Protein AF-A0A397AC72-F1 (afdb_monomer)

Sequence (158 aa):
MSCAVVESCLIAAIREFHAEYERKIAETALEHEKVGEENREKALAAMEQFKTERQRLRDSKVLANRTQEQATVEKLTADLTNENPWERVVSLVELESQKSKTAKRLAVEAKARGEAVDNKAAADADEVDLTRMKQLFLQLKAEPLDLTRAQANGIASH

Solvent-accessible surface area (backbone atoms only — not comparable to full-atom values): 8830 Å² total; per-residue (Å²): 122,70,67,66,54,54,52,52,53,52,55,50,53,52,50,52,52,50,54,53,48,54,50,51,52,53,51,50,52,53,51,52,49,53,52,51,51,53,50,51,52,51,52,54,51,52,52,51,50,50,52,52,52,55,47,51,55,50,52,52,50,54,48,52,50,52,52,51,51,50,53,49,51,53,51,53,52,52,32,69,75,41,92,56,65,49,55,37,52,49,54,52,52,50,50,52,52,51,51,41,54,50,50,46,52,51,51,53,53,36,49,74,70,70,45,90,70,77,59,64,71,52,54,67,54,68,72,65,75,56,64,68,55,50,54,52,43,54,50,44,58,78,47,49,65,68,60,57,46,30,60,74,69,67,65,74,70,132

Secondary structure (DSSP, 8-state):
-HHHHHHHHHHHHHHHHHHHHHHHHHHHHHHHHHHHHHHHHHHHHHHHHHHHHHHHHHHHHHHHHHHHHHHHHHHHHHHHH-S-HHHHHHHHHHHHHHHHHHHHHHHHHHHHTT----THHHHTTTS--HHHHHHHHHHHHHS-HHHHHHHHTT----

Mean predicted aligned error: 12.07 Å

pLDDT: mean 83.59, std 14.27, range [37.38, 98.0]

Structure (mmCIF, N/CA/C/O backbone):
data_AF-A0A397AC72-F1
#
_entry.id   AF-A0A397AC72-F1
#
loop_
_atom_site.group_PDB
_atom_site.id
_atom_site.type_symbol
_atom_site.label_atom_id
_atom_site.label_alt_id
_atom_site.label_comp_id
_atom_site.label_asym_id
_atom_site.label_entity_id
_atom_site.label_seq_id
_atom_site.pdbx_PDB_ins_code
_atom_site.Cartn_x
_atom_site.Cartn_y
_atom_site.Cartn_z
_atom_site.occupancy
_atom_site.B_iso_or_equiv
_atom_site.auth_seq_id
_atom_site.auth_comp_id
_atom_site.auth_asym_id
_atom_site.auth_atom_id
_atom_site.pdbx_PDB_model_num
ATOM 1 N N . MET A 1 1 ? 49.404 14.498 -69.795 1.00 55.00 1 MET A N 1
ATOM 2 C CA . MET A 1 1 ? 49.368 13.407 -68.792 1.00 55.00 1 MET A CA 1
ATOM 3 C C . MET A 1 1 ? 49.044 13.882 -67.369 1.00 55.00 1 MET A C 1
ATOM 5 O O . MET A 1 1 ? 48.503 13.089 -66.621 1.00 55.00 1 MET A O 1
ATOM 9 N N . SER A 1 2 ? 49.287 15.149 -66.994 1.00 62.50 2 SER A N 1
ATOM 10 C CA . SER A 1 2 ? 49.052 15.653 -65.621 1.00 62.50 2 SER A CA 1
ATOM 11 C C . SER A 1 2 ? 47.569 15.714 -65.185 1.00 62.50 2 SER A C 1
ATOM 13 O O . SER A 1 2 ? 47.237 15.308 -64.078 1.00 62.50 2 SER A O 1
ATOM 15 N N . CYS A 1 3 ? 46.648 16.129 -66.065 1.00 60.00 3 CYS A N 1
ATOM 16 C CA . CYS A 1 3 ? 45.239 16.356 -65.699 1.00 60.00 3 CYS A CA 1
ATOM 17 C C . CYS A 1 3 ? 44.469 15.072 -65.307 1.00 60.00 3 CYS A C 1
ATOM 19 O O . CYS A 1 3 ? 43.769 15.069 -64.301 1.00 60.00 3 CYS A O 1
ATOM 21 N N . ALA A 1 4 ? 44.677 13.959 -66.021 1.00 68.81 4 ALA A N 1
ATOM 22 C CA . ALA A 1 4 ? 43.994 12.687 -65.743 1.00 68.81 4 ALA A CA 1
ATOM 23 C C . ALA A 1 4 ? 44.436 12.027 -64.421 1.00 68.81 4 ALA A C 1
ATOM 25 O O . ALA A 1 4 ? 43.650 11.346 -63.767 1.00 68.81 4 ALA A O 1
ATOM 26 N N . VAL A 1 5 ? 45.689 12.241 -64.004 1.00 74.31 5 VAL A N 1
ATOM 27 C CA . VAL A 1 5 ? 46.202 11.723 -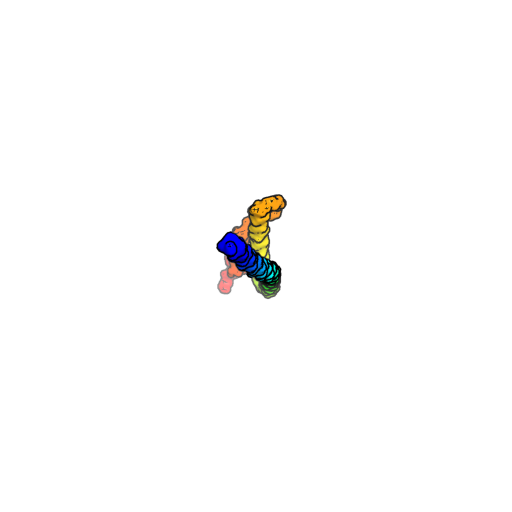62.725 1.00 74.31 5 VAL A CA 1
ATOM 28 C C . VAL A 1 5 ? 45.586 12.490 -61.554 1.00 74.31 5 VAL A C 1
ATOM 30 O O . VAL A 1 5 ? 45.185 11.880 -60.568 1.00 74.31 5 VAL A O 1
ATOM 33 N N . VAL A 1 6 ? 45.438 13.812 -61.682 1.00 76.56 6 VAL A N 1
ATOM 34 C CA . VAL A 1 6 ? 44.794 14.656 -60.661 1.00 76.56 6 VAL A CA 1
ATOM 35 C C . VAL A 1 6 ? 43.317 14.290 -60.488 1.00 76.56 6 VAL A C 1
ATOM 37 O O . VAL A 1 6 ? 42.851 14.148 -59.359 1.00 76.56 6 VAL A O 1
ATOM 40 N N . GLU A 1 7 ? 42.596 14.070 -61.588 1.00 78.44 7 GLU A N 1
ATOM 41 C CA . GLU A 1 7 ? 41.187 13.658 -61.559 1.00 78.44 7 GLU A CA 1
ATOM 42 C C . GLU A 1 7 ? 41.008 12.262 -60.936 1.00 78.44 7 GLU A C 1
ATOM 44 O O . GLU A 1 7 ? 40.141 12.063 -60.085 1.00 78.44 7 GLU A O 1
ATOM 49 N N . SER A 1 8 ? 41.892 11.313 -61.262 1.00 81.56 8 SER A N 1
ATOM 50 C CA . SER A 1 8 ? 41.893 9.980 -60.646 1.00 81.56 8 SER A CA 1
ATOM 51 C C . SER A 1 8 ? 42.172 10.023 -59.137 1.00 81.56 8 SER A C 1
ATOM 53 O O . SER A 1 8 ? 41.535 9.287 -58.382 1.00 81.56 8 SER A O 1
ATOM 55 N N . CYS A 1 9 ? 43.097 10.874 -58.681 1.00 79.81 9 CYS A N 1
ATOM 56 C CA . CYS A 1 9 ? 43.387 11.048 -57.254 1.00 79.81 9 CYS A CA 1
ATOM 57 C C . CYS A 1 9 ? 42.207 11.678 -56.499 1.00 79.81 9 CYS A C 1
ATOM 59 O O . CYS A 1 9 ? 41.897 11.254 -55.387 1.00 79.81 9 CYS A O 1
ATOM 61 N N . LEU A 1 10 ? 41.510 12.645 -57.107 1.00 87.19 10 LEU A N 1
ATOM 62 C CA . LEU A 1 10 ? 40.317 13.260 -56.520 1.00 87.19 10 LEU A CA 1
ATOM 63 C C . LEU A 1 10 ? 39.170 12.247 -56.373 1.00 87.19 10 LEU A C 1
ATOM 65 O O . LEU A 1 10 ? 38.523 12.189 -55.329 1.00 87.19 10 LEU A O 1
ATOM 69 N N . ILE A 1 11 ? 38.948 11.406 -57.387 1.00 90.44 11 ILE A N 1
ATOM 70 C CA . ILE A 1 11 ? 37.933 10.343 -57.338 1.00 90.44 11 ILE A CA 1
ATOM 71 C C . ILE A 1 11 ? 38.260 9.317 -56.242 1.00 90.44 11 ILE A C 1
ATOM 73 O O . ILE A 1 11 ? 37.353 8.868 -55.541 1.00 90.44 11 ILE A O 1
ATOM 77 N N . ALA A 1 12 ? 39.533 8.948 -56.073 1.00 89.38 12 ALA A N 1
ATOM 78 C CA . ALA A 1 12 ? 39.960 8.041 -55.008 1.00 89.38 12 ALA A CA 1
ATOM 79 C C . ALA A 1 12 ? 39.701 8.635 -53.612 1.00 89.38 12 ALA A C 1
ATOM 81 O O . ALA A 1 12 ? 39.064 7.980 -52.788 1.00 89.38 12 ALA A O 1
ATOM 82 N N . ALA A 1 13 ? 40.074 9.899 -53.390 1.00 90.94 13 ALA A N 1
ATOM 83 C CA . ALA A 1 13 ? 39.847 10.591 -52.121 1.00 90.94 13 ALA A CA 1
ATOM 84 C C . ALA A 1 13 ? 38.352 10.709 -51.762 1.00 90.94 13 ALA A C 1
ATOM 86 O O . ALA A 1 13 ? 37.964 10.504 -50.613 1.00 90.94 13 ALA A O 1
ATOM 87 N N . ILE A 1 14 ? 37.485 10.983 -52.745 1.00 92.62 14 ILE A N 1
ATOM 88 C CA . ILE A 1 14 ? 36.028 11.038 -52.531 1.00 92.62 14 ILE A CA 1
ATOM 89 C C . ILE A 1 14 ? 35.470 9.657 -52.160 1.00 92.62 14 ILE A C 1
ATOM 91 O O . ILE A 1 14 ? 34.607 9.551 -51.289 1.00 92.62 14 ILE A O 1
ATOM 95 N N . ARG A 1 15 ? 35.956 8.584 -52.796 1.00 93.38 15 ARG A N 1
ATOM 96 C CA . ARG A 1 15 ? 35.530 7.212 -52.474 1.00 93.38 15 ARG A CA 1
ATOM 97 C C . ARG A 1 15 ? 35.927 6.807 -51.059 1.00 93.38 15 ARG A C 1
ATOM 99 O O . ARG A 1 15 ? 35.117 6.191 -50.374 1.00 93.38 15 ARG A O 1
ATOM 106 N N . GLU A 1 16 ? 37.134 7.158 -50.629 1.00 93.56 16 GLU A N 1
ATOM 107 C CA . GLU A 1 16 ? 37.601 6.913 -49.261 1.00 93.56 16 GLU A CA 1
ATOM 108 C C . GLU A 1 16 ? 36.753 7.680 -48.243 1.00 93.56 16 GLU A C 1
ATOM 110 O O . GLU A 1 16 ? 36.242 7.078 -47.300 1.00 93.56 16 GLU A O 1
ATOM 115 N N . PHE A 1 17 ? 36.493 8.967 -48.491 1.00 95.44 17 PHE A N 1
ATOM 116 C CA . PHE A 1 17 ? 35.625 9.778 -47.639 1.00 95.44 17 PHE A CA 1
ATOM 117 C C . PHE A 1 17 ? 34.210 9.192 -47.516 1.00 95.44 17 PHE A C 1
ATOM 119 O O . PHE A 1 17 ? 33.688 9.065 -46.409 1.00 95.44 17 PHE A O 1
ATOM 126 N N . HIS A 1 18 ? 33.594 8.784 -48.631 1.00 95.12 18 HIS A N 1
ATOM 127 C CA . HIS A 1 18 ? 32.287 8.124 -48.595 1.00 95.12 18 HIS A CA 1
ATOM 128 C C . HIS A 1 18 ? 32.340 6.792 -47.838 1.00 95.12 18 HIS A C 1
ATOM 130 O O . HIS A 1 18 ? 31.456 6.524 -47.033 1.00 95.12 18 HIS A O 1
ATOM 136 N N . ALA A 1 19 ? 33.379 5.975 -48.033 1.00 95.62 19 ALA A N 1
ATOM 137 C CA . ALA A 1 19 ? 33.521 4.706 -47.322 1.00 95.62 19 ALA A CA 1
ATOM 138 C C . ALA A 1 19 ? 33.658 4.894 -45.800 1.00 95.62 19 ALA A C 1
ATOM 140 O O . ALA A 1 19 ? 33.080 4.130 -45.026 1.00 95.62 19 ALA A O 1
ATOM 141 N N . GLU A 1 20 ? 34.395 5.912 -45.353 1.00 95.56 20 GLU A N 1
ATOM 142 C CA . GLU A 1 20 ? 34.486 6.269 -43.934 1.00 95.56 20 GLU A CA 1
ATOM 143 C C . GLU A 1 20 ? 33.169 6.816 -43.380 1.00 95.56 20 GLU A C 1
ATOM 145 O O . GLU A 1 20 ? 32.795 6.506 -42.248 1.00 95.56 20 GLU A O 1
ATOM 150 N N . TYR A 1 21 ? 32.456 7.620 -44.167 1.00 95.62 21 TYR A N 1
ATOM 151 C CA . TYR A 1 21 ? 31.172 8.184 -43.770 1.00 95.62 21 TYR A CA 1
ATOM 152 C C . TYR A 1 21 ? 30.098 7.102 -43.610 1.00 95.62 21 TYR A C 1
ATOM 154 O O . TYR A 1 21 ? 29.443 7.042 -42.572 1.00 95.62 21 TYR A O 1
ATOM 162 N N . GLU A 1 22 ? 29.989 6.183 -44.572 1.00 95.75 22 GLU A N 1
ATOM 163 C CA . GLU A 1 22 ? 29.082 5.031 -44.492 1.00 95.75 22 GLU A CA 1
ATOM 164 C C . GLU A 1 22 ? 29.415 4.126 -43.298 1.00 95.75 22 GLU A C 1
ATOM 166 O O . GLU A 1 22 ? 28.517 3.660 -42.596 1.00 95.75 22 GLU A O 1
ATOM 171 N N . ARG A 1 23 ? 30.707 3.932 -42.990 1.00 96.50 23 ARG A N 1
ATOM 172 C CA . ARG A 1 23 ? 31.124 3.218 -41.772 1.00 96.50 23 ARG A CA 1
ATOM 173 C C . ARG A 1 23 ? 30.626 3.903 -40.500 1.00 96.50 23 ARG A C 1
ATOM 175 O O . ARG A 1 23 ? 30.099 3.218 -39.630 1.00 96.50 23 ARG A O 1
ATOM 182 N N . LYS A 1 24 ? 30.745 5.230 -40.402 1.00 96.62 24 LYS A N 1
ATOM 183 C CA . LYS A 1 24 ? 30.247 6.001 -39.248 1.00 96.62 24 LYS A CA 1
ATOM 184 C C . LYS A 1 24 ? 28.724 5.955 -39.130 1.00 96.62 24 LYS A C 1
ATOM 186 O O . LYS A 1 24 ? 28.201 5.892 -38.019 1.00 96.62 24 LYS A O 1
ATOM 191 N N . ILE A 1 25 ? 28.000 5.957 -40.249 1.00 96.38 25 ILE A N 1
ATOM 192 C CA . ILE A 1 25 ? 26.542 5.775 -40.236 1.00 96.38 25 ILE A CA 1
ATOM 193 C C . ILE A 1 25 ? 26.193 4.386 -39.698 1.00 96.38 25 ILE A C 1
ATOM 195 O O . ILE A 1 25 ? 25.344 4.266 -38.820 1.00 96.38 25 ILE A O 1
ATOM 199 N N . ALA A 1 26 ? 26.867 3.341 -40.182 1.00 95.81 26 ALA A N 1
ATOM 200 C CA . ALA A 1 26 ? 26.624 1.978 -39.721 1.00 95.81 26 ALA A CA 1
ATOM 201 C C . ALA A 1 26 ? 26.949 1.805 -38.226 1.00 95.81 26 ALA A C 1
ATOM 203 O O . ALA A 1 26 ? 26.186 1.173 -37.500 1.00 95.81 26 ALA A O 1
ATOM 204 N N . GLU A 1 27 ? 28.048 2.394 -37.751 1.00 96.62 27 GLU A N 1
ATOM 205 C CA . GLU A 1 27 ? 28.439 2.356 -36.338 1.00 96.62 27 GLU A CA 1
ATOM 206 C C . GLU A 1 27 ? 27.421 3.073 -35.444 1.00 96.62 27 GLU A C 1
ATOM 208 O O . GLU A 1 27 ? 26.929 2.484 -34.482 1.00 96.62 27 GLU A O 1
ATOM 213 N N . THR A 1 28 ? 27.018 4.294 -35.804 1.00 95.06 28 THR A N 1
ATOM 214 C CA . THR A 1 28 ? 26.012 5.042 -35.030 1.00 95.06 28 THR A CA 1
ATOM 215 C C . THR A 1 28 ? 24.641 4.362 -35.055 1.00 95.06 28 THR A C 1
ATOM 217 O O . THR A 1 28 ? 23.950 4.342 -34.038 1.00 95.06 28 THR A O 1
ATOM 220 N N . ALA A 1 29 ? 24.252 3.733 -36.170 1.00 96.38 29 ALA A N 1
ATOM 221 C CA . ALA A 1 29 ? 23.029 2.934 -36.240 1.00 96.38 29 ALA A CA 1
ATOM 222 C C . ALA A 1 29 ? 23.050 1.760 -35.244 1.00 96.38 29 ALA A C 1
ATOM 224 O O . ALA A 1 29 ? 22.073 1.563 -34.520 1.00 96.38 29 ALA A O 1
ATOM 225 N N . LEU A 1 30 ? 24.171 1.033 -35.147 1.00 96.38 30 LEU A N 1
ATOM 226 C CA . LEU A 1 30 ? 24.341 -0.061 -34.182 1.00 96.38 30 LEU A CA 1
ATOM 227 C C . LEU A 1 30 ? 24.342 0.433 -32.729 1.00 96.38 30 LEU A C 1
ATOM 229 O O . LEU A 1 30 ? 23.819 -0.242 -31.844 1.00 96.38 30 LEU A O 1
ATOM 233 N N . GLU A 1 31 ? 24.924 1.600 -32.454 1.00 96.12 31 GLU A N 1
ATOM 234 C CA . GLU A 1 31 ? 24.879 2.207 -31.119 1.00 96.12 31 GLU A CA 1
ATOM 235 C C . GLU A 1 31 ? 23.454 2.601 -30.720 1.00 96.12 31 GLU A C 1
ATOM 237 O O . GLU A 1 31 ? 23.020 2.313 -29.603 1.00 96.12 31 GLU A O 1
ATOM 242 N N . HIS A 1 32 ? 22.696 3.214 -31.631 1.00 95.38 32 HIS A N 1
ATOM 243 C CA . HIS A 1 32 ? 21.301 3.571 -31.381 1.00 95.38 32 HIS A CA 1
ATOM 244 C C . HIS A 1 32 ? 20.413 2.345 -31.162 1.00 95.38 32 HIS A C 1
ATOM 246 O O . HIS A 1 32 ? 19.543 2.387 -30.289 1.00 95.38 32 HIS A O 1
ATOM 252 N N . GLU A 1 33 ? 20.644 1.259 -31.903 1.00 95.06 33 GLU A N 1
ATOM 253 C CA . GLU A 1 33 ? 19.951 -0.014 -31.695 1.00 95.06 33 GLU A CA 1
ATOM 254 C C . GLU A 1 33 ? 20.213 -0.555 -30.283 1.00 95.06 33 GLU A C 1
ATOM 256 O O . GLU A 1 33 ? 19.262 -0.764 -29.529 1.00 95.06 33 GLU A O 1
ATOM 261 N N . LYS A 1 34 ? 21.484 -0.645 -29.869 1.00 96.69 34 LYS A N 1
ATOM 262 C CA . LYS A 1 34 ? 21.866 -1.091 -28.516 1.00 96.69 34 LYS A CA 1
ATOM 263 C C . LYS A 1 34 ? 21.242 -0.233 -27.418 1.00 96.69 34 LYS A C 1
ATOM 265 O O . LYS A 1 34 ? 20.685 -0.755 -26.457 1.00 96.69 34 LYS A O 1
ATOM 270 N N . VAL A 1 35 ? 21.289 1.092 -27.559 1.00 97.31 35 VAL A N 1
ATOM 271 C CA . VAL A 1 35 ? 20.666 2.008 -26.588 1.00 97.31 35 VAL A CA 1
ATOM 272 C C . VAL A 1 35 ? 19.145 1.822 -26.555 1.00 97.31 35 VAL A C 1
ATOM 274 O O . VAL A 1 35 ? 18.534 1.891 -25.487 1.00 97.31 35 VAL A O 1
ATOM 277 N N . GLY A 1 36 ? 18.518 1.571 -27.706 1.00 96.00 36 GLY A N 1
ATOM 278 C CA . GLY A 1 36 ? 17.095 1.250 -27.803 1.00 96.00 36 GLY A CA 1
ATOM 279 C C . GLY A 1 36 ? 16.730 -0.022 -27.036 1.00 96.00 36 GLY A C 1
ATOM 280 O O . GLY A 1 36 ? 15.763 -0.018 -26.268 1.00 96.00 36 GLY A O 1
ATOM 281 N N . GLU A 1 37 ? 17.529 -1.077 -27.191 1.00 96.81 37 GLU A N 1
ATOM 282 C CA . GLU A 1 37 ? 17.378 -2.337 -26.459 1.00 96.81 37 GLU A CA 1
ATOM 283 C C . GLU A 1 37 ? 17.550 -2.136 -24.950 1.00 96.81 37 GLU A C 1
ATOM 285 O O . GLU A 1 37 ? 16.643 -2.469 -24.183 1.00 96.81 37 GLU A O 1
ATOM 290 N N . GLU A 1 38 ? 18.630 -1.483 -24.514 1.00 97.31 38 GLU A N 1
ATOM 291 C CA . GLU A 1 38 ? 18.868 -1.199 -23.095 1.00 97.31 38 GLU A CA 1
ATOM 292 C C . GLU A 1 38 ? 17.737 -0.382 -22.461 1.00 97.31 38 GLU A C 1
ATOM 294 O O . GLU A 1 38 ? 17.323 -0.634 -21.327 1.00 97.31 38 GLU A O 1
ATOM 299 N N . ASN A 1 39 ? 17.230 0.627 -23.170 1.00 97.56 39 ASN A N 1
ATOM 300 C CA . ASN A 1 39 ? 16.142 1.461 -22.669 1.00 97.56 39 ASN A CA 1
ATOM 301 C C . ASN A 1 39 ? 14.845 0.665 -22.541 1.00 97.56 39 ASN A C 1
ATOM 303 O O . ASN A 1 39 ? 14.105 0.840 -21.569 1.00 97.56 39 ASN A O 1
ATOM 307 N N . ARG A 1 40 ? 14.579 -0.236 -23.489 1.00 97.06 40 ARG A N 1
ATOM 308 C CA . ARG A 1 40 ? 13.432 -1.138 -23.426 1.00 97.06 40 ARG A CA 1
ATOM 309 C C . ARG A 1 40 ? 13.556 -2.097 -22.243 1.00 97.06 40 ARG A C 1
ATOM 311 O O . ARG A 1 40 ? 12.585 -2.263 -21.506 1.00 97.06 40 ARG A O 1
ATOM 318 N N . GLU A 1 41 ? 14.727 -2.684 -22.024 1.00 97.56 41 GLU A N 1
ATOM 319 C CA . GLU A 1 41 ? 14.985 -3.556 -20.874 1.00 97.56 41 GLU A CA 1
ATOM 320 C C . GLU A 1 41 ? 14.822 -2.812 -19.545 1.00 97.56 41 GLU A C 1
ATOM 322 O O . GLU A 1 41 ? 14.101 -3.279 -18.660 1.00 97.56 41 GLU A O 1
ATOM 327 N N . LYS A 1 42 ? 15.398 -1.610 -19.424 1.00 97.62 42 LYS A N 1
ATOM 328 C CA . LYS A 1 42 ? 15.253 -0.750 -18.237 1.00 97.62 42 LYS A CA 1
ATOM 329 C C . LYS A 1 42 ? 13.790 -0.390 -17.979 1.00 97.62 42 LYS A C 1
ATOM 331 O O . LYS A 1 42 ? 13.341 -0.447 -16.835 1.00 97.62 42 LYS A O 1
ATOM 336 N N . ALA A 1 43 ? 13.025 -0.066 -19.022 1.00 97.50 43 ALA A N 1
ATOM 337 C CA . ALA A 1 43 ? 11.603 0.239 -18.895 1.00 97.50 43 ALA A CA 1
ATOM 338 C C . ALA A 1 43 ? 10.794 -0.976 -18.410 1.00 97.50 43 ALA A C 1
ATOM 340 O O . ALA A 1 43 ? 9.945 -0.844 -17.527 1.00 97.50 43 ALA A O 1
ATOM 341 N N . LEU A 1 44 ? 11.077 -2.169 -18.942 1.00 97.06 44 LEU A N 1
ATOM 342 C CA . LEU A 1 44 ? 10.434 -3.409 -18.501 1.00 97.06 44 LEU A CA 1
ATOM 343 C C . LEU A 1 44 ? 10.784 -3.740 -17.045 1.00 97.06 44 LEU A C 1
ATOM 345 O O . LEU A 1 44 ? 9.888 -4.046 -16.257 1.00 97.06 44 LEU A O 1
ATOM 349 N N . ALA A 1 45 ? 12.056 -3.608 -16.665 1.00 97.62 45 ALA A N 1
ATOM 350 C CA . ALA A 1 45 ? 12.506 -3.823 -15.294 1.00 97.62 45 ALA A CA 1
ATOM 351 C C . ALA A 1 45 ? 11.843 -2.842 -14.312 1.00 97.62 45 ALA A C 1
ATOM 353 O O . ALA A 1 45 ? 11.346 -3.261 -13.266 1.00 97.62 45 ALA A O 1
ATOM 354 N N . ALA A 1 46 ? 11.759 -1.556 -14.664 1.00 97.75 46 ALA A N 1
ATOM 355 C CA . ALA A 1 46 ? 11.094 -0.545 -13.844 1.00 97.75 46 ALA A CA 1
ATOM 356 C C . ALA A 1 46 ? 9.596 -0.842 -13.659 1.00 97.75 46 ALA A C 1
ATOM 358 O O . ALA A 1 46 ? 9.059 -0.698 -12.559 1.00 97.75 46 ALA A O 1
ATOM 359 N N . MET A 1 47 ? 8.919 -1.309 -14.712 1.00 96.00 47 MET A N 1
ATOM 360 C CA . MET A 1 47 ? 7.514 -1.717 -14.631 1.00 96.00 47 MET A CA 1
ATOM 361 C C . MET A 1 47 ? 7.311 -2.911 -13.697 1.00 96.00 47 MET A C 1
ATOM 363 O O . MET A 1 47 ? 6.343 -2.934 -12.933 1.00 96.00 47 MET A O 1
ATOM 367 N N . GLU A 1 48 ? 8.209 -3.893 -13.732 1.00 97.31 48 GLU A N 1
ATOM 368 C CA . GLU A 1 48 ? 8.117 -5.062 -12.859 1.00 97.31 48 GLU A CA 1
ATOM 369 C C . GLU A 1 48 ? 8.422 -4.708 -11.397 1.00 97.31 48 GLU A C 1
ATOM 371 O O . GLU A 1 48 ? 7.682 -5.092 -10.488 1.00 97.31 48 GLU A O 1
ATOM 376 N N . GLN A 1 49 ? 9.433 -3.871 -11.157 1.00 97.44 49 GLN A N 1
ATOM 377 C CA . GLN A 1 49 ? 9.719 -3.320 -9.829 1.00 97.44 49 GLN A CA 1
ATOM 378 C C . GLN A 1 49 ? 8.526 -2.539 -9.268 1.00 97.44 49 GLN A C 1
ATOM 380 O O . GLN A 1 49 ? 8.150 -2.711 -8.110 1.00 97.44 49 GLN A O 1
ATO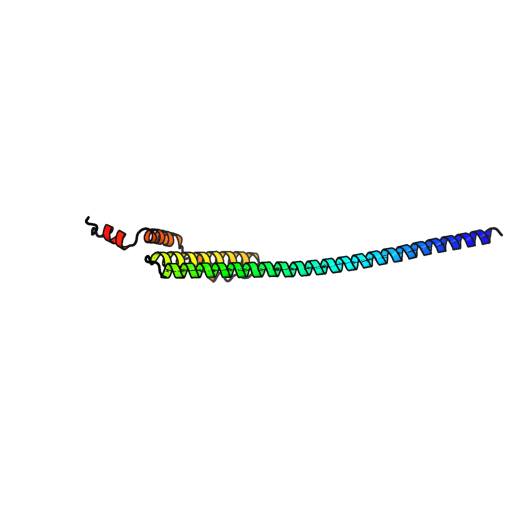M 385 N N . PHE A 1 50 ? 7.867 -1.723 -10.092 1.00 98.00 50 PHE A N 1
ATOM 386 C CA . PHE A 1 50 ? 6.684 -0.987 -9.659 1.00 98.00 50 PHE A CA 1
ATOM 387 C C . PHE A 1 50 ? 5.531 -1.919 -9.262 1.00 98.00 50 PHE A C 1
ATOM 389 O O . PHE A 1 50 ? 4.878 -1.703 -8.238 1.00 98.00 50 PHE A O 1
ATOM 396 N N . LYS A 1 51 ? 5.268 -2.971 -10.049 1.00 96.94 51 LYS A N 1
ATOM 397 C CA . LYS A 1 51 ? 4.216 -3.952 -9.739 1.00 96.94 51 LYS A CA 1
ATOM 398 C C . LYS A 1 51 ? 4.509 -4.707 -8.449 1.00 96.94 51 LYS A C 1
ATOM 400 O O . LYS A 1 51 ? 3.618 -4.814 -7.605 1.00 96.94 51 LYS A O 1
ATOM 405 N N . THR A 1 52 ? 5.734 -5.204 -8.302 1.00 97.31 52 THR A N 1
ATOM 406 C CA . THR A 1 52 ? 6.168 -5.974 -7.131 1.00 97.31 52 THR A CA 1
ATOM 407 C C . THR A 1 52 ? 6.131 -5.126 -5.864 1.00 97.31 52 THR A C 1
ATOM 409 O O . THR A 1 52 ? 5.536 -5.547 -4.874 1.00 97.31 52 THR A O 1
ATOM 412 N N . GLU A 1 53 ? 6.639 -3.893 -5.905 1.00 96.94 53 GLU A N 1
ATOM 413 C CA . GLU A 1 53 ? 6.584 -2.982 -4.760 1.00 96.94 53 GLU A CA 1
ATOM 414 C C . GLU A 1 53 ? 5.141 -2.624 -4.393 1.00 96.94 53 GLU A C 1
ATOM 416 O O . GLU A 1 53 ? 4.744 -2.685 -3.228 1.00 96.94 53 GLU A O 1
ATOM 421 N N . ARG A 1 54 ? 4.297 -2.322 -5.386 1.00 96.94 54 ARG A N 1
ATOM 422 C CA . ARG A 1 54 ? 2.883 -2.019 -5.135 1.00 96.94 54 ARG A CA 1
ATOM 423 C C . ARG A 1 54 ? 2.142 -3.222 -4.547 1.00 96.94 54 ARG A C 1
ATOM 425 O O . ARG A 1 54 ? 1.260 -3.029 -3.710 1.00 96.94 54 ARG A O 1
ATOM 432 N N . GLN A 1 55 ? 2.477 -4.440 -4.971 1.00 96.56 55 GLN A N 1
ATOM 433 C CA . GLN A 1 55 ? 1.932 -5.666 -4.393 1.00 96.56 55 GLN A CA 1
ATOM 434 C C . GLN A 1 55 ? 2.399 -5.843 -2.944 1.00 96.56 55 GLN A C 1
ATOM 436 O O . GLN A 1 55 ? 1.558 -5.980 -2.061 1.00 96.56 55 GLN A O 1
ATOM 441 N N . ARG A 1 56 ? 3.701 -5.694 -2.674 1.00 97.19 56 ARG A N 1
ATOM 442 C CA . ARG A 1 56 ? 4.281 -5.748 -1.323 1.00 97.19 56 ARG A CA 1
ATOM 443 C C . ARG A 1 56 ? 3.609 -4.767 -0.364 1.00 97.19 56 ARG A C 1
ATOM 445 O O . ARG A 1 56 ? 3.275 -5.127 0.762 1.00 97.19 56 ARG A O 1
ATOM 452 N N . LEU A 1 57 ? 3.369 -3.534 -0.811 1.00 96.75 57 LEU A N 1
ATOM 453 C CA . LEU A 1 57 ? 2.687 -2.517 -0.010 1.00 96.75 57 LEU A CA 1
ATOM 454 C C . LEU A 1 57 ? 1.223 -2.871 0.267 1.00 96.75 57 LEU A C 1
ATOM 456 O O . LEU A 1 57 ? 0.727 -2.589 1.358 1.00 96.75 57 LEU A O 1
ATOM 460 N N . ARG A 1 58 ? 0.516 -3.479 -0.694 1.00 96.62 58 ARG A N 1
ATOM 461 C CA . ARG A 1 58 ? -0.847 -3.980 -0.460 1.00 96.62 58 ARG A CA 1
ATOM 462 C C . ARG A 1 58 ? -0.842 -5.108 0.560 1.00 96.62 58 ARG A C 1
ATOM 464 O O . ARG A 1 58 ? -1.596 -5.032 1.524 1.00 96.62 58 ARG A O 1
ATOM 471 N N . ASP A 1 59 ? 0.034 -6.089 0.386 1.00 96.94 59 ASP A N 1
ATOM 472 C CA . ASP A 1 59 ? 0.112 -7.255 1.265 1.00 96.94 59 ASP A CA 1
ATOM 473 C C . ASP A 1 59 ? 0.506 -6.853 2.687 1.00 96.94 59 ASP A C 1
ATOM 475 O O . ASP A 1 59 ? -0.100 -7.311 3.651 1.00 96.94 59 ASP A O 1
ATOM 479 N N . SER A 1 60 ? 1.438 -5.907 2.826 1.00 96.50 60 SER A N 1
ATOM 480 C CA . SER A 1 60 ? 1.810 -5.328 4.119 1.00 96.50 60 SER A CA 1
ATOM 481 C C . SER A 1 60 ? 0.630 -4.633 4.807 1.00 96.50 60 SER A C 1
ATOM 483 O O . SER A 1 60 ? 0.416 -4.844 6.000 1.00 96.50 60 SER A O 1
ATOM 485 N N . LYS A 1 61 ? -0.177 -3.855 4.070 1.00 96.44 61 LYS A N 1
ATOM 486 C CA . LYS A 1 61 ? -1.380 -3.206 4.619 1.00 96.44 61 LYS A CA 1
ATOM 487 C C . LYS A 1 61 ? -2.446 -4.219 5.028 1.00 96.44 61 LYS A C 1
ATOM 489 O O . LYS A 1 61 ? -3.027 -4.087 6.098 1.00 96.44 61 LYS A O 1
ATOM 494 N N . VAL A 1 62 ? -2.690 -5.231 4.197 1.00 96.31 62 VAL A N 1
ATOM 495 C CA . VAL A 1 62 ? -3.649 -6.304 4.502 1.00 96.31 62 VAL A CA 1
ATOM 496 C C . VAL A 1 62 ? -3.210 -7.071 5.745 1.00 96.31 62 VAL A C 1
ATOM 498 O O . VAL A 1 62 ? -4.026 -7.314 6.631 1.00 96.31 62 VAL A O 1
ATOM 501 N N . LEU A 1 63 ? -1.921 -7.402 5.848 1.00 96.94 63 LEU A N 1
ATOM 502 C CA . LEU A 1 63 ? -1.372 -8.078 7.016 1.00 96.94 63 LEU A CA 1
ATOM 503 C C . LEU A 1 63 ? -1.515 -7.223 8.279 1.00 96.94 63 LEU A C 1
ATOM 505 O O . LEU A 1 63 ? -1.990 -7.736 9.284 1.00 96.94 63 LEU A O 1
ATOM 509 N N . ALA A 1 64 ? -1.165 -5.935 8.220 1.00 96.06 64 ALA A N 1
ATOM 510 C CA . ALA A 1 64 ? -1.293 -5.018 9.354 1.00 96.06 64 ALA A CA 1
ATOM 511 C C . ALA A 1 64 ? -2.750 -4.861 9.824 1.00 96.06 64 ALA A C 1
ATOM 513 O O . ALA A 1 64 ? -3.015 -4.854 11.024 1.00 96.06 64 ALA A O 1
ATOM 514 N N . ASN A 1 65 ? -3.703 -4.789 8.892 1.00 94.62 65 ASN A N 1
ATOM 515 C CA . ASN A 1 65 ? -5.122 -4.746 9.240 1.00 94.62 65 ASN A CA 1
ATOM 516 C C . ASN A 1 65 ? -5.561 -6.054 9.908 1.00 94.62 65 ASN A C 1
ATOM 518 O O . ASN A 1 65 ? -6.195 -6.022 10.957 1.00 94.62 65 ASN A O 1
ATOM 522 N N . ARG A 1 66 ? -5.156 -7.205 9.358 1.00 96.44 66 ARG A N 1
ATOM 523 C CA . ARG A 1 66 ? -5.495 -8.518 9.918 1.00 96.44 66 ARG A CA 1
ATOM 524 C C . ARG A 1 66 ? -4.908 -8.724 11.315 1.00 96.44 66 ARG A C 1
ATOM 526 O O . ARG A 1 66 ? -5.584 -9.270 12.180 1.00 96.44 66 ARG A O 1
ATOM 533 N N . THR A 1 67 ? -3.667 -8.298 11.554 1.00 96.25 67 THR A N 1
ATOM 534 C CA . THR A 1 67 ? -3.049 -8.390 12.886 1.00 96.25 67 THR A CA 1
ATOM 535 C C . THR A 1 67 ? -3.718 -7.448 13.882 1.00 96.25 67 THR A C 1
ATOM 537 O O . THR A 1 67 ? -3.944 -7.840 15.024 1.00 96.25 67 THR A O 1
ATOM 540 N N . GLN A 1 68 ? -4.092 -6.237 13.460 1.00 93.50 68 GLN A N 1
ATOM 541 C CA . GLN A 1 68 ? -4.839 -5.301 14.298 1.00 93.50 68 GLN A CA 1
ATOM 542 C C . GLN A 1 68 ? -6.240 -5.828 14.644 1.00 93.50 68 GLN A C 1
ATOM 544 O O . GLN A 1 68 ? -6.663 -5.730 15.797 1.00 93.50 68 GLN A O 1
ATOM 549 N N . GLU A 1 69 ? -6.953 -6.401 13.674 1.00 92.81 69 GLU A N 1
ATOM 550 C CA . GLU A 1 69 ? -8.253 -7.046 13.884 1.00 92.81 69 GLU A CA 1
ATOM 551 C C . GLU A 1 69 ? -8.132 -8.206 14.873 1.00 92.81 69 GLU A C 1
ATOM 553 O O . GLU A 1 69 ? -8.883 -8.258 15.845 1.00 92.81 69 GLU A O 1
ATOM 558 N N . GLN A 1 70 ? -7.133 -9.074 14.690 1.00 96.06 70 GLN A N 1
ATOM 559 C CA . GLN A 1 70 ? -6.866 -10.190 15.593 1.00 96.06 70 GLN A CA 1
ATOM 560 C C . GLN A 1 70 ? -6.596 -9.710 17.028 1.00 96.06 70 GLN A C 1
ATOM 562 O O . GLN A 1 70 ? -7.259 -10.165 17.957 1.00 96.06 70 GLN A O 1
ATOM 567 N N . ALA A 1 71 ? -5.702 -8.732 17.210 1.00 94.31 71 ALA A N 1
ATOM 568 C CA . ALA A 1 71 ? -5.399 -8.167 18.526 1.00 94.31 71 ALA A CA 1
ATOM 569 C C . ALA A 1 71 ? -6.629 -7.512 19.181 1.00 94.31 71 ALA A C 1
ATOM 571 O O . ALA A 1 71 ? -6.824 -7.597 20.393 1.00 94.31 71 ALA A O 1
ATOM 572 N N . THR A 1 72 ? -7.487 -6.874 18.380 1.00 92.38 72 THR A N 1
ATOM 573 C CA . THR A 1 72 ? -8.734 -6.271 18.869 1.00 92.38 72 THR A CA 1
ATOM 574 C C . THR A 1 72 ? -9.712 -7.346 19.346 1.00 92.38 72 THR A C 1
ATOM 576 O O . THR A 1 72 ? -10.297 -7.205 20.418 1.00 92.38 72 THR A O 1
ATOM 579 N N . VAL A 1 73 ? -9.874 -8.436 18.590 1.00 93.81 73 VAL A N 1
ATOM 580 C CA . VAL A 1 73 ? -10.742 -9.566 18.964 1.00 93.81 73 VAL A CA 1
ATOM 581 C C . VAL A 1 73 ? -10.227 -10.275 20.217 1.00 93.81 73 VAL A C 1
ATOM 583 O O . VAL A 1 73 ? -11.018 -10.586 21.109 1.00 93.81 73 VAL A O 1
ATOM 586 N N . GLU A 1 74 ? -8.916 -10.488 20.325 1.00 94.19 74 GLU A N 1
ATOM 587 C CA . GLU A 1 74 ? -8.288 -11.083 21.510 1.00 94.19 74 GLU A CA 1
ATOM 588 C C . GLU A 1 74 ? -8.516 -10.222 22.755 1.00 94.19 74 GLU A C 1
ATOM 590 O O . GLU A 1 74 ? -8.960 -10.742 23.780 1.00 94.19 74 GLU A O 1
ATOM 595 N N . LYS A 1 75 ? -8.322 -8.899 22.649 1.00 92.62 75 LYS A N 1
ATOM 596 C CA . LYS A 1 75 ? -8.616 -7.962 23.743 1.00 92.62 75 LYS A CA 1
ATOM 597 C C . LYS A 1 75 ? -10.086 -8.034 24.163 1.00 92.62 75 LYS A C 1
ATOM 599 O O . LYS A 1 75 ? -10.374 -8.186 25.343 1.00 92.62 75 LYS A O 1
ATOM 604 N N . LEU A 1 76 ? -11.018 -7.981 23.209 1.00 89.31 76 LEU A N 1
ATOM 605 C CA . LEU A 1 76 ? -12.454 -8.045 23.507 1.00 89.31 76 LEU A CA 1
ATOM 606 C C . LEU A 1 76 ? -12.869 -9.385 24.131 1.00 89.31 76 LEU A C 1
ATOM 608 O O . LEU A 1 76 ? -13.787 -9.416 24.947 1.00 89.31 76 LEU A O 1
ATOM 612 N N . THR A 1 77 ? -12.197 -10.478 23.767 1.00 91.12 77 THR A N 1
ATOM 613 C CA . THR A 1 77 ? -12.426 -11.803 24.358 1.00 91.12 77 THR A CA 1
ATOM 614 C C . THR A 1 77 ? -11.932 -11.847 25.803 1.00 91.12 77 THR A C 1
ATOM 616 O O . THR A 1 77 ? -12.661 -12.309 26.677 1.00 91.12 77 THR A O 1
ATOM 619 N N . ALA A 1 78 ? -10.739 -11.310 26.074 1.00 91.44 78 ALA A N 1
ATOM 620 C CA . ALA A 1 78 ? -10.211 -11.191 27.432 1.00 91.44 78 ALA A CA 1
ATOM 621 C C . ALA A 1 78 ? -11.103 -10.299 28.314 1.00 91.44 78 ALA A C 1
ATOM 623 O O . ALA A 1 78 ? -11.465 -10.695 29.423 1.00 91.44 78 ALA A O 1
ATOM 624 N N . ASP A 1 79 ? -11.540 -9.150 27.791 1.00 89.62 79 ASP A N 1
ATOM 625 C CA . ASP A 1 79 ? -12.447 -8.226 28.481 1.00 89.62 79 ASP A CA 1
ATOM 626 C C . ASP A 1 79 ? -13.820 -8.862 28.772 1.00 89.62 79 ASP A C 1
ATOM 628 O O . ASP A 1 79 ? -14.481 -8.484 29.736 1.00 89.62 79 ASP A O 1
ATOM 632 N N . LEU A 1 80 ? -14.264 -9.834 27.963 1.00 87.38 80 LEU A N 1
ATOM 633 C CA . LEU A 1 80 ? -15.509 -10.577 28.195 1.00 87.38 80 LEU A CA 1
ATOM 634 C C . LEU A 1 80 ? -15.410 -11.520 29.402 1.00 87.38 80 LEU A C 1
ATOM 636 O O . LEU A 1 80 ? -16.408 -11.751 30.079 1.00 87.38 80 LEU A O 1
ATOM 640 N N . THR A 1 81 ? -14.223 -12.074 29.645 1.00 88.00 81 THR A N 1
ATOM 641 C CA . THR A 1 81 ? -13.950 -12.987 30.766 1.00 88.00 81 THR A CA 1
ATOM 642 C C . THR A 1 81 ? -13.507 -12.272 32.042 1.00 88.00 81 THR A C 1
ATOM 644 O O . THR A 1 81 ? -13.325 -12.921 33.068 1.00 88.00 81 THR A O 1
ATOM 647 N N . ASN A 1 82 ? -13.306 -10.955 31.981 1.00 85.50 82 ASN A N 1
ATOM 648 C CA . ASN A 1 82 ? -12.803 -10.163 33.094 1.00 85.50 82 ASN A CA 1
ATOM 649 C C . ASN A 1 82 ? -13.894 -9.921 34.156 1.00 85.50 82 ASN A C 1
ATOM 651 O O . ASN A 1 82 ? -15.069 -9.755 33.828 1.00 85.50 82 ASN A O 1
ATOM 655 N N . GLU A 1 83 ? -13.500 -9.869 35.429 1.00 84.06 83 GLU A N 1
ATOM 656 C CA . GLU A 1 83 ? -14.411 -9.684 36.567 1.00 84.06 83 GLU A CA 1
ATOM 657 C C . GLU A 1 83 ? -15.014 -8.273 36.604 1.00 84.06 83 GLU A C 1
ATOM 659 O O . GLU A 1 83 ? -16.155 -8.100 37.031 1.00 84.06 83 GLU A O 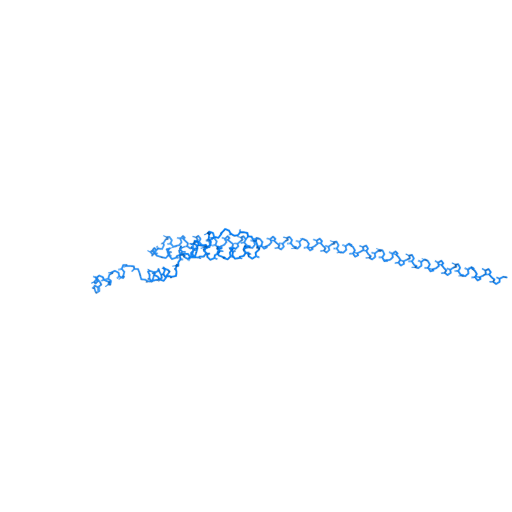1
ATOM 664 N N . ASN A 1 84 ? -14.273 -7.261 36.129 1.00 82.44 84 ASN A N 1
ATOM 665 C CA . ASN A 1 84 ? -14.771 -5.889 36.053 1.00 82.44 84 ASN A CA 1
ATOM 666 C C . ASN A 1 84 ? -15.430 -5.613 34.684 1.00 82.44 84 ASN A C 1
ATOM 668 O O . ASN A 1 84 ? -14.721 -5.407 33.693 1.00 82.44 84 ASN A O 1
ATOM 672 N N . PRO A 1 85 ? -16.770 -5.504 34.603 1.00 82.38 85 PRO A N 1
ATOM 673 C CA . PRO A 1 85 ? -17.464 -5.258 33.340 1.00 82.38 85 PRO A CA 1
A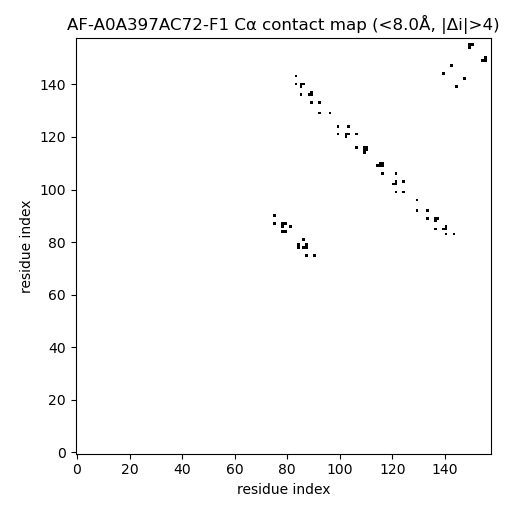TOM 674 C C . PRO A 1 85 ? -17.160 -3.876 32.736 1.00 82.38 85 PRO A C 1
ATOM 676 O O . PRO A 1 85 ? -17.343 -3.684 31.531 1.00 82.38 85 PRO A O 1
ATOM 679 N N . TRP A 1 86 ? -16.682 -2.911 33.532 1.00 83.62 86 TRP A N 1
ATOM 680 C CA . TRP A 1 86 ? -16.332 -1.575 33.044 1.00 83.62 86 TRP A CA 1
ATOM 681 C C . TRP A 1 86 ? -15.094 -1.569 32.146 1.00 83.62 86 TRP A C 1
ATOM 683 O O . TRP A 1 86 ? -15.004 -0.710 31.272 1.00 83.62 86 TRP A O 1
ATOM 693 N N . GLU A 1 87 ? -14.195 -2.548 32.277 1.00 82.94 87 GLU A N 1
ATOM 694 C CA . GLU A 1 87 ? -13.040 -2.712 31.381 1.00 82.94 87 GLU A CA 1
ATOM 695 C C . GLU A 1 87 ? -13.486 -2.876 29.924 1.00 82.94 87 GLU A C 1
ATOM 697 O O . GLU A 1 87 ? -13.027 -2.170 29.023 1.00 82.94 87 GLU A O 1
ATOM 702 N N . ARG A 1 88 ? -14.500 -3.720 29.705 1.00 88.19 88 ARG A N 1
ATOM 703 C CA . ARG A 1 88 ? -15.108 -3.922 28.389 1.00 88.19 88 ARG A CA 1
ATOM 704 C C . ARG A 1 88 ? -15.766 -2.650 27.858 1.00 88.19 88 ARG A C 1
ATOM 706 O O . ARG A 1 88 ? -15.656 -2.347 26.669 1.00 88.19 88 ARG A O 1
ATOM 713 N N . VAL A 1 89 ? -16.463 -1.905 28.718 1.00 87.06 89 VAL A N 1
ATOM 714 C CA . VAL A 1 89 ? -17.128 -0.649 28.331 1.00 87.06 89 VAL A CA 1
ATOM 715 C C . VAL A 1 89 ? -16.096 0.391 27.887 1.00 87.06 89 VAL A C 1
ATOM 717 O O . VAL A 1 89 ? -16.279 1.010 26.839 1.00 87.06 89 VAL A O 1
ATOM 720 N N . VAL A 1 90 ? -14.983 0.535 28.616 1.00 87.94 90 VAL A N 1
ATOM 721 C CA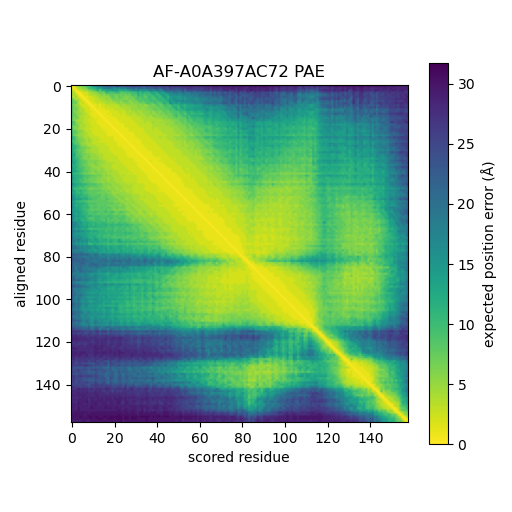 . VAL A 1 90 ? -13.865 1.415 28.228 1.00 87.94 90 VAL A CA 1
ATOM 722 C C . VAL A 1 90 ? -13.319 1.018 26.858 1.00 87.94 90 VAL A C 1
ATOM 724 O O . VAL A 1 90 ? -13.241 1.866 25.967 1.00 87.94 90 VAL A O 1
ATOM 727 N N . SER A 1 91 ? -13.007 -0.265 26.656 1.00 87.69 91 SER A N 1
ATOM 728 C CA . SER A 1 91 ? -12.482 -0.774 25.384 1.00 87.69 91 SER A CA 1
ATOM 729 C C . SER A 1 91 ? 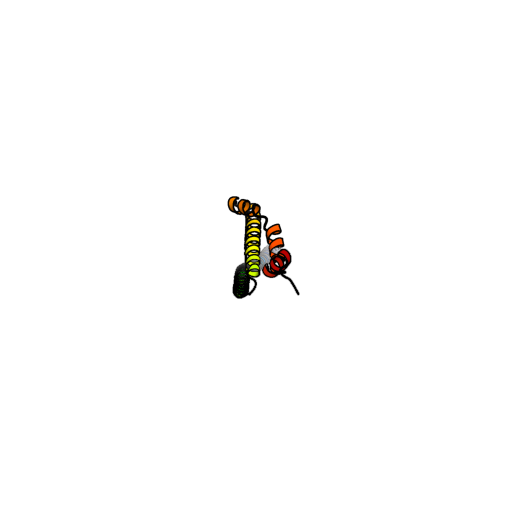-13.407 -0.489 24.194 1.00 87.69 91 SER A C 1
ATOM 731 O O . SER A 1 91 ? -12.937 -0.071 23.134 1.00 87.69 91 SER A O 1
ATOM 733 N N . LEU A 1 92 ? -14.723 -0.664 24.350 1.00 89.19 92 LEU A N 1
ATOM 734 C CA . LEU A 1 92 ? -15.698 -0.384 23.286 1.00 89.19 92 LEU A CA 1
ATOM 735 C C . LEU A 1 92 ? -15.799 1.114 22.966 1.00 89.19 92 LEU A C 1
ATOM 737 O O . LEU A 1 92 ? -15.874 1.503 21.802 1.00 89.19 92 LEU A O 1
ATOM 741 N N . VAL A 1 93 ? -15.746 1.967 23.985 1.00 87.94 93 VAL A N 1
ATOM 742 C CA . VAL A 1 93 ? -15.777 3.429 23.827 1.00 87.94 93 VAL A CA 1
ATOM 743 C C . VAL A 1 93 ? -14.506 3.943 23.155 1.00 87.94 93 VAL A C 1
ATOM 745 O O . VAL A 1 93 ? -14.544 4.864 22.334 1.00 87.94 93 VAL A O 1
ATOM 748 N N . GLU A 1 94 ? -13.358 3.350 23.478 1.00 87.69 94 GLU A N 1
ATOM 749 C CA . GLU A 1 94 ? -12.105 3.610 22.776 1.00 87.69 94 GLU A CA 1
ATOM 750 C C . GLU A 1 94 ? -12.194 3.209 21.302 1.00 87.69 94 GLU A C 1
ATOM 752 O O . GLU A 1 94 ? -11.786 3.998 20.448 1.00 87.69 94 GLU A O 1
ATOM 757 N N . LEU A 1 95 ? -12.778 2.045 20.998 1.00 88.69 95 LEU A N 1
ATOM 758 C CA . LEU A 1 95 ? -12.981 1.571 19.628 1.00 88.69 95 LEU A CA 1
ATOM 759 C C . LEU A 1 95 ? -13.865 2.536 18.819 1.00 88.69 95 LEU A C 1
ATOM 761 O O . LEU A 1 95 ? -13.493 2.924 17.712 1.00 88.69 95 LEU A O 1
ATOM 765 N N . GLU A 1 96 ? -14.987 2.993 19.378 1.00 87.31 96 GLU A N 1
ATOM 766 C CA . GLU A 1 96 ? -15.858 3.994 18.739 1.00 87.31 96 GLU A CA 1
ATOM 767 C C . GLU A 1 96 ? -15.135 5.332 18.520 1.00 87.31 96 GLU A C 1
ATOM 769 O O . GLU A 1 96 ? -15.203 5.936 17.445 1.00 87.31 96 GLU A O 1
ATOM 774 N N . SER A 1 97 ? -14.332 5.762 19.496 1.00 85.69 97 SER A N 1
ATOM 775 C CA . SER A 1 97 ? -13.494 6.955 19.358 1.00 85.69 97 SER A CA 1
ATOM 776 C C . SER A 1 97 ? -12.462 6.817 18.229 1.00 85.69 97 SER A C 1
ATOM 778 O O . SER A 1 97 ? -12.218 7.779 17.499 1.00 85.69 97 SER A O 1
ATOM 780 N N . GLN A 1 98 ? -11.855 5.638 18.061 1.00 86.38 98 GLN A N 1
ATOM 781 C CA . GLN A 1 98 ? -10.911 5.359 16.974 1.00 86.38 98 GLN A CA 1
ATOM 782 C C . GLN A 1 98 ? -11.602 5.321 15.603 1.00 86.38 98 GLN A C 1
ATOM 784 O O . GLN A 1 98 ? -11.057 5.875 14.642 1.00 86.38 98 GLN A O 1
ATOM 789 N N . LYS A 1 99 ? -12.808 4.742 15.507 1.00 86.88 99 LYS A N 1
ATOM 790 C CA . LYS A 1 99 ? -13.630 4.757 14.283 1.00 86.88 99 LYS A CA 1
ATOM 791 C C . LYS A 1 99 ? -13.958 6.186 13.851 1.00 86.88 99 LYS A C 1
ATOM 793 O O . LYS A 1 99 ? -13.689 6.544 12.708 1.00 86.88 99 LYS A O 1
ATOM 798 N N . SER A 1 100 ? -14.433 7.018 14.781 1.00 84.31 100 SER A N 1
ATOM 799 C CA . SER A 1 100 ? -14.724 8.440 14.540 1.00 84.31 100 SER A CA 1
ATOM 800 C C . SER A 1 100 ? -13.489 9.205 14.039 1.00 84.31 100 SER A C 1
ATOM 802 O O . SER A 1 100 ? -13.536 9.857 12.995 1.00 84.31 100 SER A O 1
ATOM 804 N N . LYS A 1 101 ? -12.331 9.057 14.704 1.00 85.81 101 LYS A N 1
ATOM 805 C CA . LYS A 1 101 ? -11.067 9.682 14.261 1.00 85.81 101 LYS A CA 1
ATOM 806 C C . LYS A 1 101 ? -10.646 9.226 12.861 1.00 85.81 101 LYS A C 1
ATOM 808 O O . LYS A 1 101 ? -10.188 10.042 12.061 1.00 85.81 101 LYS A O 1
ATOM 813 N N . THR A 1 102 ? -10.804 7.938 12.563 1.00 86.94 102 THR A N 1
ATOM 814 C CA . THR A 1 102 ? -10.467 7.374 11.250 1.00 86.94 102 THR A CA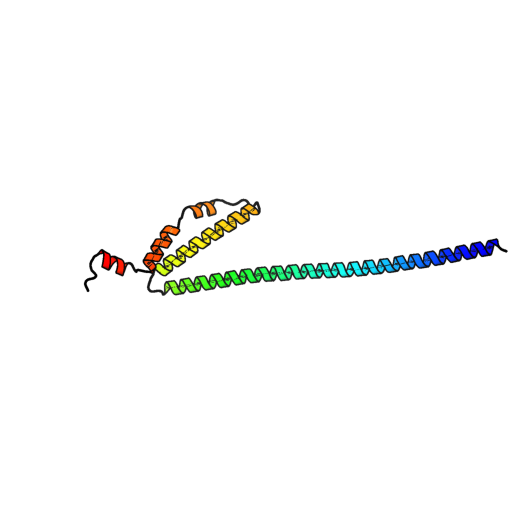 1
ATOM 815 C C . THR A 1 102 ? -11.391 7.923 10.166 1.00 86.94 102 THR A C 1
ATOM 817 O O . THR A 1 102 ? -10.900 8.369 9.133 1.00 86.94 102 THR A O 1
ATOM 820 N N . ALA A 1 103 ? -12.701 7.984 10.421 1.00 85.62 103 ALA A N 1
ATOM 821 C CA . ALA A 1 103 ? -13.678 8.575 9.510 1.00 85.62 103 ALA A CA 1
ATOM 822 C C . ALA A 1 103 ? -13.364 10.050 9.208 1.00 85.62 103 ALA A C 1
ATOM 824 O O . ALA A 1 103 ? -13.356 10.448 8.045 1.00 85.62 103 ALA A O 1
ATOM 825 N N . LYS A 1 104 ? -13.000 10.842 10.229 1.00 83.38 104 LYS A N 1
ATOM 826 C CA . LYS A 1 104 ? -12.575 12.242 10.049 1.00 83.38 104 LYS A CA 1
ATOM 827 C C . LYS A 1 104 ? -11.321 12.353 9.185 1.00 83.38 104 LYS A C 1
ATOM 829 O O . LYS A 1 104 ? -11.291 13.163 8.262 1.00 83.38 104 LYS A O 1
ATOM 834 N N . ARG A 1 105 ? -10.301 11.520 9.432 1.00 87.31 105 ARG A N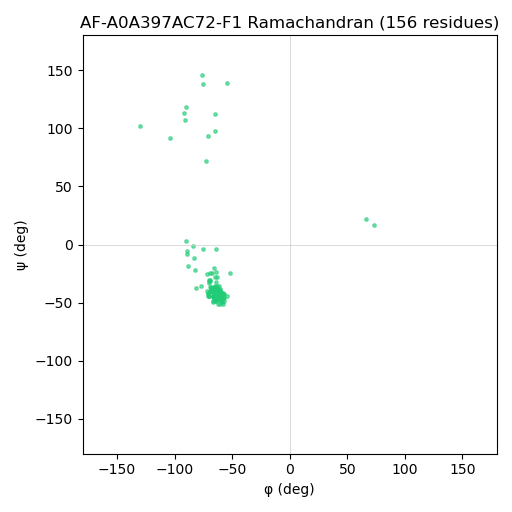 1
ATOM 835 C CA . ARG A 1 105 ? -9.079 11.511 8.608 1.00 87.31 105 ARG A CA 1
ATOM 836 C C . ARG A 1 105 ? -9.395 11.178 7.149 1.00 87.31 105 ARG A C 1
ATOM 838 O O . ARG A 1 105 ? -8.935 11.882 6.257 1.00 87.31 105 ARG A O 1
ATOM 845 N N . LEU A 1 106 ? -10.216 10.153 6.916 1.00 86.12 106 LEU A N 1
ATOM 846 C CA . LEU A 1 106 ? -10.636 9.745 5.574 1.00 86.12 106 LEU A CA 1
ATOM 847 C C . LEU A 1 106 ? -11.438 10.841 4.862 1.00 86.12 106 LEU A C 1
ATOM 849 O O . LEU A 1 106 ? -11.202 11.085 3.683 1.00 86.12 106 LEU A O 1
ATOM 853 N N . ALA A 1 107 ? -12.328 11.539 5.571 1.00 84.94 107 ALA A N 1
ATOM 854 C CA . ALA A 1 107 ? -13.079 12.668 5.028 1.00 84.94 107 ALA A CA 1
ATOM 855 C C . ALA A 1 107 ? -12.161 13.841 4.632 1.00 84.94 107 ALA A C 1
ATOM 857 O O . ALA A 1 107 ? -12.330 14.425 3.562 1.00 84.94 107 ALA A O 1
ATOM 858 N N . VAL A 1 108 ? -11.152 14.160 5.453 1.00 87.62 108 VAL A N 1
ATOM 859 C CA . VAL A 1 108 ? -10.146 15.190 5.134 1.00 87.62 108 VAL A CA 1
ATOM 860 C C . VAL A 1 108 ? -9.302 14.784 3.922 1.00 87.62 108 VAL A C 1
ATOM 862 O O . VAL A 1 108 ? -9.093 15.599 3.025 1.00 87.62 108 VAL A O 1
ATOM 865 N N . GLU A 1 109 ? -8.854 13.528 3.857 1.00 86.81 109 GLU A N 1
ATOM 866 C CA . GLU A 1 109 ? -8.097 12.998 2.716 1.00 86.81 109 GLU A CA 1
ATOM 867 C C . GLU A 1 109 ? -8.930 12.991 1.420 1.00 86.81 109 GLU A C 1
ATOM 869 O O . GLU A 1 109 ? -8.418 13.361 0.366 1.00 86.81 109 GLU A O 1
ATOM 874 N N . ALA A 1 110 ? -10.212 12.616 1.485 1.00 85.12 110 ALA A N 1
ATOM 875 C CA . ALA A 1 110 ? -11.134 12.649 0.346 1.00 85.12 110 ALA A CA 1
ATOM 876 C C . ALA A 1 110 ? -11.362 14.084 -0.156 1.00 85.12 110 ALA A C 1
ATOM 878 O O . ALA A 1 110 ? -11.253 14.356 -1.353 1.00 85.12 110 ALA A O 1
ATOM 879 N N . LYS A 1 111 ? -11.556 15.035 0.767 1.00 84.00 111 LYS A N 1
ATOM 880 C CA . LYS A 1 111 ? -11.651 16.463 0.439 1.00 84.00 111 LYS A CA 1
ATOM 881 C C . LYS A 1 111 ? -10.374 16.984 -0.225 1.00 84.00 111 LYS A C 1
ATOM 883 O O . LYS A 1 111 ? -10.460 17.740 -1.188 1.00 84.00 111 LYS A O 1
ATOM 888 N N . ALA A 1 112 ? -9.197 16.563 0.244 1.00 88.19 112 ALA A N 1
ATOM 889 C CA . ALA A 1 112 ? -7.919 16.926 -0.371 1.00 88.19 112 ALA A CA 1
ATOM 890 C C . ALA A 1 112 ? -7.759 16.363 -1.797 1.00 88.19 112 ALA A C 1
ATOM 892 O O . ALA A 1 112 ? -7.085 16.977 -2.621 1.00 88.19 112 ALA A O 1
ATOM 893 N N . ARG A 1 113 ? -8.405 15.230 -2.107 1.00 89.31 113 ARG A N 1
ATOM 894 C CA . ARG A 1 113 ? -8.464 14.646 -3.459 1.00 89.31 113 ARG A CA 1
ATOM 895 C C . ARG A 1 113 ? -9.562 15.242 -4.352 1.00 89.31 113 ARG A C 1
ATOM 897 O O . ARG A 1 113 ? -9.666 14.846 -5.508 1.00 89.31 113 ARG A O 1
ATOM 904 N N . GLY A 1 114 ? -10.358 16.190 -3.851 1.00 82.31 114 GLY A N 1
ATOM 905 C CA . GLY A 1 114 ? -11.468 16.791 -4.598 1.00 82.31 114 GLY A CA 1
ATOM 906 C C . GLY A 1 114 ? -12.683 15.870 -4.766 1.00 82.31 114 GLY A C 1
ATOM 907 O O . GLY A 1 114 ? -13.529 16.131 -5.618 1.00 82.31 114 GLY A O 1
ATOM 908 N N . GLU A 1 115 ? -12.781 14.798 -3.974 1.00 82.81 115 GLU A N 1
ATOM 909 C CA . GLU A 1 115 ? -13.944 13.905 -3.951 1.00 82.81 115 GLU A CA 1
ATOM 910 C C . GLU A 1 115 ? -15.103 14.588 -3.198 1.00 82.81 115 GLU A C 1
ATOM 912 O O . GLU A 1 115 ? -14.894 15.229 -2.164 1.00 82.81 115 GLU A O 1
ATOM 917 N N . ALA A 1 116 ? -16.336 14.470 -3.708 1.00 67.88 116 ALA A N 1
ATOM 918 C CA . ALA A 1 116 ? -17.523 14.957 -3.008 1.00 67.88 116 ALA A CA 1
ATOM 919 C C . ALA A 1 116 ? -17.713 14.143 -1.719 1.00 67.88 116 ALA A C 1
ATOM 921 O O . ALA A 1 116 ? -17.985 12.944 -1.765 1.00 67.88 116 ALA A O 1
ATOM 922 N N . VAL A 1 117 ? -17.529 14.788 -0.568 1.00 61.88 117 VAL A N 1
ATOM 923 C CA . VAL A 1 117 ? -17.674 14.145 0.740 1.00 61.88 117 VAL A CA 1
ATOM 924 C C . VAL A 1 117 ? -19.119 14.298 1.200 1.00 61.88 117 VAL A C 1
ATOM 926 O O . VAL A 1 117 ? -19.584 15.417 1.423 1.00 61.88 117 VAL A O 1
ATOM 929 N N . ASP A 1 118 ? -19.819 13.179 1.386 1.00 62.91 118 ASP A N 1
ATOM 930 C CA . ASP A 1 118 ? -21.068 13.161 2.147 1.00 62.91 118 ASP A CA 1
ATOM 931 C C . ASP A 1 118 ? -20.751 13.526 3.606 1.00 62.91 118 ASP A C 1
ATOM 933 O O . ASP A 1 118 ? -20.318 12.703 4.413 1.00 62.91 118 ASP A O 1
ATOM 937 N N . ASN A 1 119 ? -20.951 14.801 3.950 1.00 57.75 119 ASN A N 1
ATOM 938 C CA . ASN A 1 119 ? -20.611 15.385 5.255 1.00 57.75 119 ASN A CA 1
ATOM 939 C C . ASN A 1 119 ? -21.403 14.796 6.438 1.00 57.75 119 ASN A C 1
ATOM 941 O O . ASN A 1 119 ? -21.142 15.150 7.585 1.00 57.75 119 ASN A O 1
ATOM 945 N N . LYS A 1 120 ? -22.358 13.895 6.186 1.00 57.72 120 LYS A N 1
ATOM 946 C CA . LYS A 1 120 ? -23.249 13.337 7.207 1.00 57.72 120 LYS A CA 1
ATOM 947 C C . LYS A 1 120 ? -22.501 12.477 8.236 1.00 57.72 120 LYS A C 1
ATOM 949 O O . LYS A 1 120 ? -22.682 12.665 9.429 1.00 57.72 120 LYS A O 1
ATOM 954 N N . ALA A 1 121 ? -21.579 11.617 7.792 1.00 54.56 121 ALA A N 1
ATOM 955 C CA . ALA A 1 121 ? -20.804 10.751 8.691 1.00 54.56 121 ALA A CA 1
ATOM 956 C C . ALA A 1 121 ? -19.745 11.508 9.521 1.00 54.56 121 ALA A C 1
ATOM 958 O O . ALA A 1 121 ? -19.350 11.047 10.589 1.00 54.56 121 ALA A O 1
ATOM 959 N N . ALA A 1 122 ? -19.268 12.659 9.034 1.00 53.44 122 ALA A N 1
ATOM 960 C CA . ALA A 1 122 ? -18.322 13.506 9.760 1.00 53.44 122 ALA A CA 1
ATOM 961 C C . ALA A 1 122 ? -19.029 14.404 10.791 1.00 53.44 122 ALA A C 1
ATOM 963 O O . ALA A 1 122 ? -18.498 14.585 11.883 1.00 53.44 122 ALA A O 1
ATOM 964 N N . ALA A 1 123 ? -20.225 14.907 10.461 1.00 54.75 123 ALA A N 1
ATOM 965 C CA . ALA A 1 123 ? -21.045 15.723 11.355 1.00 54.75 123 ALA A CA 1
ATOM 966 C C . ALA A 1 123 ? -21.567 14.924 12.565 1.00 54.75 123 ALA A C 1
ATOM 968 O O . ALA A 1 123 ? -21.411 15.378 13.695 1.00 54.75 123 ALA A O 1
ATOM 969 N N . ASP A 1 124 ? -22.062 13.696 12.360 1.00 57.06 124 ASP A N 1
ATOM 970 C CA . ASP A 1 124 ? -22.520 12.823 13.461 1.00 57.06 124 ASP A CA 1
ATOM 971 C C . ASP A 1 124 ? -21.364 12.418 14.408 1.00 57.06 124 ASP A C 1
ATOM 973 O O . ASP A 1 124 ? -21.560 12.109 15.582 1.00 57.06 124 ASP A O 1
ATOM 977 N N . ALA A 1 125 ? -20.122 12.447 13.915 1.00 55.19 125 ALA A N 1
ATOM 978 C CA . ALA A 1 125 ? -18.919 12.119 14.678 1.00 55.19 125 ALA A CA 1
ATOM 979 C C . ALA A 1 125 ? -18.369 13.291 15.522 1.00 55.19 125 ALA A C 1
ATOM 981 O O . ALA A 1 125 ? -17.448 13.080 16.323 1.00 55.19 125 ALA A O 1
ATOM 982 N N . ASP A 1 126 ? -18.862 14.517 15.322 1.00 56.09 126 ASP A N 1
ATOM 983 C CA . ASP A 1 126 ? -18.515 15.707 16.117 1.00 56.09 126 ASP A CA 1
ATOM 984 C C . ASP A 1 126 ? -19.410 15.877 17.354 1.00 56.09 126 ASP A C 1
ATOM 986 O O . ASP A 1 126 ? -19.012 16.558 18.297 1.00 56.09 126 ASP A O 1
ATOM 990 N N . GLU A 1 127 ? -20.574 15.226 17.400 1.00 60.94 127 GLU A N 1
ATOM 991 C CA . GLU A 1 127 ? -21.574 15.473 18.447 1.00 60.94 127 GLU A CA 1
ATOM 992 C C . GLU A 1 127 ? -21.299 14.723 19.766 1.00 60.94 127 GLU A C 1
ATOM 994 O O . GLU A 1 127 ? -21.733 15.155 20.834 1.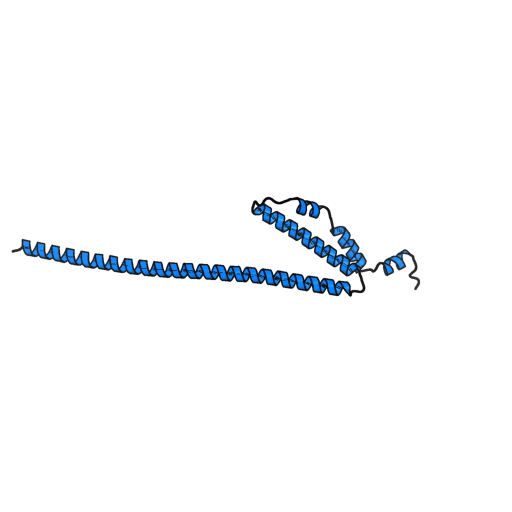00 60.94 127 GLU A O 1
ATOM 999 N N . VAL A 1 128 ? -20.528 13.629 19.741 1.00 65.31 128 VAL A N 1
ATOM 1000 C CA . VAL A 1 128 ? -20.308 12.797 20.937 1.00 65.31 128 VAL A CA 1
ATOM 1001 C C . VAL A 1 128 ? -18.919 13.033 21.541 1.00 65.31 128 VAL A C 1
ATOM 1003 O O . VAL A 1 128 ? -17.943 12.360 21.196 1.00 65.31 128 VAL A O 1
ATOM 1006 N N . ASP A 1 129 ? -18.820 13.968 22.492 1.00 67.88 129 ASP A N 1
ATOM 1007 C CA . ASP A 1 129 ? -17.618 14.137 23.320 1.00 67.88 129 ASP A CA 1
ATOM 1008 C C . ASP A 1 129 ? -17.462 12.971 24.313 1.00 67.88 129 ASP A C 1
ATOM 1010 O O . ASP A 1 129 ? -17.973 12.965 25.436 1.00 67.88 129 ASP A O 1
ATOM 1014 N N . LEU A 1 130 ? -16.702 11.961 23.893 1.00 75.94 130 LEU A N 1
ATOM 1015 C CA . LEU A 1 130 ? -16.378 10.792 24.710 1.00 75.94 130 LEU A CA 1
ATOM 1016 C C . LEU A 1 130 ? -15.328 11.095 25.796 1.00 75.94 130 LEU A C 1
ATOM 1018 O O . LEU A 1 130 ? -15.007 10.203 26.577 1.00 75.94 130 LEU A O 1
ATOM 1022 N N . THR A 1 131 ? -14.756 12.302 25.866 1.00 79.12 131 THR A N 1
ATOM 1023 C CA . THR A 1 131 ? -13.655 12.632 26.792 1.00 79.12 131 THR A CA 1
ATOM 1024 C C . THR A 1 131 ? -14.119 12.583 28.241 1.00 79.12 131 THR A C 1
ATOM 1026 O O . THR A 1 131 ? -13.524 11.881 29.062 1.00 79.12 131 THR A O 1
ATOM 1029 N N . ARG A 1 132 ? -15.239 13.251 28.544 1.00 78.62 132 ARG A N 1
ATOM 1030 C CA . ARG A 1 132 ? -15.840 13.237 29.885 1.00 78.62 132 ARG A CA 1
ATOM 1031 C C . ARG A 1 132 ? -16.291 11.833 30.288 1.00 78.62 132 ARG A C 1
ATOM 1033 O O . ARG A 1 132 ? -16.118 11.427 31.433 1.00 78.62 132 ARG A O 1
ATOM 1040 N N . MET A 1 133 ? -16.826 11.073 29.337 1.00 79.75 133 MET A N 1
ATOM 1041 C CA . MET A 1 133 ? -17.277 9.706 29.577 1.00 79.75 133 MET A CA 1
ATOM 1042 C C . MET A 1 133 ? -16.102 8.749 29.846 1.00 79.75 133 MET A C 1
ATOM 1044 O O . MET A 1 133 ? -16.159 7.955 30.780 1.00 79.75 133 MET A O 1
ATOM 1048 N N . LYS A 1 134 ? -14.993 8.878 29.106 1.00 79.38 134 LYS A N 1
ATOM 1049 C CA . LYS A 1 134 ? -13.753 8.124 29.361 1.00 79.38 134 LYS A CA 1
ATOM 1050 C C . LYS A 1 134 ? -13.174 8.416 30.740 1.00 79.38 134 LYS A C 1
ATOM 1052 O O . LYS A 1 134 ? -12.708 7.495 31.401 1.00 79.38 134 LYS A O 1
ATOM 1057 N N . GLN A 1 135 ? -13.221 9.671 31.183 1.00 82.75 135 GLN A N 1
ATOM 1058 C CA . GLN A 1 135 ? -12.749 10.047 32.514 1.00 82.75 135 GLN A CA 1
ATOM 1059 C C . GLN A 1 135 ? -13.566 9.366 33.622 1.00 82.75 135 GLN A C 1
ATOM 1061 O O . GLN A 1 135 ? -12.983 8.834 34.562 1.00 82.75 135 GLN A O 1
ATOM 1066 N N . LEU A 1 136 ? -14.895 9.311 33.475 1.00 80.12 136 LEU A N 1
ATOM 1067 C CA . LEU A 1 136 ? -15.770 8.588 34.404 1.00 80.12 136 LEU A CA 1
ATOM 1068 C C . LEU A 1 136 ? -15.501 7.077 34.385 1.00 80.12 136 LEU A C 1
ATOM 1070 O O . LEU A 1 136 ? -15.420 6.452 35.438 1.00 80.12 136 LEU A O 1
ATOM 1074 N N . PHE A 1 137 ? -15.305 6.477 33.209 1.00 81.19 137 PHE A N 1
ATOM 1075 C CA . PHE A 1 137 ? -15.017 5.044 33.128 1.00 81.19 137 PHE A CA 1
ATOM 1076 C C . PHE A 1 137 ? -13.631 4.666 33.659 1.00 81.19 137 PHE A C 1
ATOM 1078 O O . PHE A 1 137 ? -13.482 3.592 34.228 1.00 81.19 137 PHE A O 1
ATOM 1085 N N . LEU A 1 138 ? -12.635 5.549 33.553 1.00 79.19 138 LEU A N 1
ATOM 1086 C CA . LEU A 1 138 ? -11.332 5.359 34.198 1.00 79.19 138 LEU A CA 1
ATOM 1087 C C . LEU A 1 138 ? -11.445 5.331 35.728 1.00 79.19 138 LEU A C 1
ATOM 1089 O O . LEU A 1 138 ? -10.769 4.531 36.370 1.00 79.19 138 LEU A O 1
ATOM 1093 N N . GLN A 1 139 ? -12.320 6.158 36.306 1.00 78.62 139 GLN A N 1
ATOM 1094 C CA . GLN A 1 139 ? -12.607 6.118 37.743 1.00 78.62 139 GLN A CA 1
ATOM 1095 C C . GLN A 1 139 ? -13.288 4.801 38.131 1.00 78.62 139 GLN A C 1
ATOM 1097 O O . GLN A 1 139 ? -12.840 4.137 39.057 1.00 78.62 139 GLN A O 1
ATOM 1102 N N . LEU A 1 140 ? -14.297 4.374 37.366 1.00 76.69 140 LEU A N 1
ATOM 1103 C CA . LEU A 1 140 ? -15.030 3.119 37.597 1.00 76.69 140 LEU A CA 1
ATOM 1104 C C . LEU A 1 140 ? -14.183 1.856 37.365 1.00 76.69 140 LEU A C 1
ATOM 1106 O O . LEU A 1 140 ? -14.465 0.792 37.914 1.00 76.69 140 LEU A O 1
ATOM 1110 N N . LYS A 1 141 ? -13.136 1.969 36.546 1.00 73.62 141 LYS A N 1
ATOM 1111 C CA . LYS A 1 141 ? -12.119 0.936 36.356 1.00 73.62 141 LYS A CA 1
ATOM 1112 C C . LYS A 1 141 ? -11.222 0.787 37.588 1.00 73.62 141 LYS A C 1
ATOM 1114 O O . LYS A 1 141 ? -10.899 -0.335 37.963 1.00 73.62 141 LYS A O 1
ATOM 1119 N N . ALA A 1 142 ? -10.814 1.903 38.190 1.00 75.38 142 ALA A N 1
ATOM 1120 C CA . ALA A 1 142 ? -9.939 1.911 39.361 1.00 75.38 142 ALA A CA 1
ATOM 1121 C C . ALA A 1 142 ? -10.685 1.559 40.657 1.00 75.38 142 ALA A C 1
ATOM 1123 O O . ALA A 1 142 ? -10.128 0.888 41.521 1.00 75.38 142 ALA A O 1
ATOM 1124 N N . GLU A 1 143 ? -11.940 1.991 40.779 1.00 75.81 143 GLU A N 1
ATOM 1125 C CA . GLU A 1 143 ? -12.775 1.761 41.950 1.00 75.81 143 GLU A CA 1
ATOM 1126 C C . GLU A 1 143 ? -14.141 1.197 41.521 1.00 75.81 143 GLU A C 1
ATOM 1128 O O . GLU A 1 143 ? -15.001 1.937 41.030 1.00 75.81 143 GLU A O 1
ATOM 1133 N N . PRO A 1 144 ? -14.356 -0.123 41.671 1.00 67.75 144 PRO A N 1
ATOM 1134 C CA . PRO A 1 144 ? -15.651 -0.742 41.434 1.00 67.75 144 PRO A CA 1
ATOM 1135 C C . PRO A 1 144 ? -16.742 -0.065 42.268 1.00 67.75 144 PRO A C 1
ATOM 1137 O O . PRO A 1 144 ? -16.553 0.200 43.455 1.00 67.75 144 PRO A O 1
ATOM 1140 N N . LEU A 1 145 ? -17.913 0.148 41.660 1.00 63.66 145 LEU A N 1
ATOM 1141 C CA . LEU A 1 145 ? -19.060 0.833 42.276 1.00 63.66 145 LEU A CA 1
ATOM 1142 C C . LEU A 1 145 ? -19.466 0.276 43.643 1.00 63.66 145 LEU A C 1
ATOM 1144 O O . LEU A 1 145 ? -20.084 0.997 44.420 1.00 63.66 145 LEU A O 1
ATOM 1148 N N . ASP A 1 146 ? -19.148 -0.984 43.929 1.00 64.00 146 ASP A N 1
ATOM 1149 C CA . ASP A 1 146 ? -19.463 -1.635 45.197 1.00 64.00 146 ASP A CA 1
ATOM 1150 C C . ASP A 1 146 ? -18.643 -1.065 46.363 1.00 64.00 146 ASP A C 1
ATOM 1152 O O . ASP A 1 146 ? -19.189 -0.864 47.448 1.00 64.00 146 ASP A O 1
ATOM 1156 N N . LEU A 1 147 ? -17.376 -0.699 46.132 1.00 62.75 147 LEU A N 1
ATOM 1157 C CA . LEU A 1 147 ? -16.530 -0.019 47.122 1.00 62.75 147 LEU A CA 1
ATOM 1158 C C . LEU A 1 147 ? -16.996 1.424 47.337 1.00 62.75 147 LEU A C 1
ATOM 1160 O O . LEU A 1 147 ? -17.187 1.853 48.477 1.00 62.75 147 LEU A O 1
ATOM 1164 N N . THR A 1 148 ? -17.297 2.136 46.250 1.00 59.38 148 THR A N 1
ATOM 1165 C CA . THR A 1 148 ? -17.757 3.530 46.309 1.00 59.38 148 THR A CA 1
ATOM 1166 C C . THR A 1 148 ? -19.158 3.639 46.923 1.00 59.38 148 THR A C 1
ATOM 1168 O O . THR A 1 148 ? -19.431 4.565 47.686 1.00 59.38 148 THR A O 1
ATOM 1171 N N . ARG A 1 149 ? -20.060 2.676 46.660 1.00 62.25 149 ARG A N 1
ATOM 1172 C CA . ARG A 1 149 ? -21.377 2.583 47.322 1.00 62.25 149 ARG A CA 1
ATOM 1173 C C . ARG A 1 149 ? -21.260 2.197 48.788 1.00 62.25 149 ARG A C 1
ATOM 1175 O O . ARG A 1 149 ? -22.007 2.746 49.592 1.00 62.25 149 ARG A O 1
ATOM 1182 N N . ALA A 1 150 ? -20.361 1.283 49.152 1.00 60.78 150 ALA A N 1
ATOM 1183 C CA . ALA A 1 150 ? -20.142 0.915 50.550 1.00 60.78 150 ALA A CA 1
ATOM 1184 C C . ALA A 1 150 ? -19.605 2.099 51.376 1.00 60.78 150 ALA A C 1
ATOM 1186 O O . ALA A 1 150 ? -20.044 2.299 52.511 1.00 60.78 150 ALA A O 1
ATOM 1187 N N . GLN A 1 151 ? -18.728 2.922 50.789 1.00 60.78 151 GLN A N 1
ATOM 1188 C CA . GLN A 1 151 ? -18.237 4.168 51.386 1.00 60.78 151 GLN A CA 1
ATOM 1189 C C . GLN A 1 151 ? -19.315 5.263 51.445 1.00 60.78 151 GLN A C 1
ATOM 1191 O O . GLN A 1 151 ? -19.487 5.893 52.487 1.00 60.78 151 GLN A O 1
ATOM 1196 N N . ALA A 1 152 ? -20.083 5.468 50.369 1.00 60.62 152 ALA A N 1
ATOM 1197 C CA . ALA A 1 152 ? -21.130 6.494 50.310 1.00 60.62 152 ALA A CA 1
ATOM 1198 C C . ALA A 1 152 ? -22.353 6.179 51.194 1.00 60.62 152 ALA A C 1
ATOM 1200 O O . ALA A 1 152 ? -22.977 7.095 51.725 1.00 60.62 152 ALA A O 1
ATOM 1201 N N . ASN A 1 153 ? -22.682 4.896 51.383 1.00 61.31 153 ASN A N 1
ATOM 1202 C CA . ASN A 1 153 ? -23.783 4.454 52.244 1.00 61.31 153 ASN A CA 1
ATOM 1203 C C . ASN A 1 153 ? -23.353 4.197 53.701 1.00 61.31 153 ASN A C 1
ATOM 1205 O O . ASN A 1 153 ? -24.176 3.756 54.501 1.00 61.31 153 ASN A O 1
ATOM 1209 N N . GLY A 1 154 ? -22.085 4.443 54.060 1.00 55.84 154 GLY A N 1
ATOM 1210 C CA . GLY A 1 154 ? -21.584 4.279 55.430 1.00 55.84 154 GLY A CA 1
ATOM 1211 C C . GLY A 1 154 ? -21.571 2.833 55.947 1.00 55.84 154 GLY A C 1
ATOM 1212 O O . GLY A 1 154 ? -21.582 2.622 57.156 1.00 55.84 154 GLY A O 1
ATOM 1213 N N . ILE A 1 155 ? -21.560 1.833 55.057 1.00 55.88 155 ILE A N 1
ATOM 1214 C CA . ILE A 1 155 ? -21.604 0.402 55.426 1.00 55.88 155 ILE A CA 1
ATOM 1215 C C . ILE A 1 155 ? -20.191 -0.174 55.632 1.00 55.88 155 ILE A C 1
ATOM 1217 O O . ILE A 1 155 ? -20.040 -1.274 56.155 1.00 55.88 155 ILE A O 1
ATOM 1221 N N . ALA A 1 156 ? -19.133 0.579 55.315 1.00 51.31 156 ALA A N 1
ATOM 1222 C CA . ALA A 1 156 ? -17.771 0.241 55.727 1.00 51.31 156 ALA A CA 1
ATOM 1223 C C . ALA A 1 156 ? -17.573 0.488 57.241 1.00 51.31 156 ALA A C 1
ATOM 1225 O O . ALA A 1 156 ? -16.927 1.448 57.655 1.00 51.31 156 ALA A O 1
ATOM 1226 N N . SER A 1 157 ? -18.171 -0.369 58.072 1.00 46.75 157 SER A N 1
ATOM 1227 C CA . SER A 1 157 ? -17.755 -0.573 59.461 1.00 46.75 157 SER A CA 1
ATOM 1228 C C . SER A 1 157 ? -16.748 -1.719 59.516 1.00 46.75 157 SER A C 1
ATOM 1230 O O . SER A 1 157 ? -17.144 -2.858 59.298 1.00 46.75 157 SER A O 1
ATOM 1232 N N . HIS A 1 158 ? -15.509 -1.356 59.872 1.00 37.38 158 HIS A N 1
ATOM 1233 C CA . HIS A 1 158 ? -14.385 -2.186 60.334 1.00 37.38 158 HIS A CA 1
ATOM 1234 C C . HIS A 1 158 ? -13.816 -3.276 59.416 1.00 37.38 158 HIS A C 1
ATOM 1236 O O . HIS A 1 158 ? -14.539 -4.211 59.021 1.00 37.38 158 HIS A O 1
#

Foldseek 3Di:
DPPVVVVVVVVVVVVVVVVVVVVVVVVVVVVVVVVVVVVVVVVVVVVVVVVVVVVVVVVVVVVVVVVVVVVLVVLLVVCVVDPQVLSNVLSVLVVLLVVLVVVCVVQVVCVVVVHDDPCPSNVVSVPDPCPVVNVVSVVCVVPPVVNVCCVVVVVPDD

InterPro domains:
  IPR000996 Clathrin light chain [PF01086] (13-104)

Radius of gyration: 39.48 Å; Cα contacts (8 Å, |Δi|>4): 39; chains: 1; bounding box: 73×30×129 Å

Organism: Aphanomyces astaci (NCBI:txid112090)